Protein AF-A0A290Q9S0-F1 (afdb_monomer_lite)

Sequence (66 aa):
MTAPAQYLGLQPGFRHLPAIELYNLLAPVGEHPRGSTVSRQTLEKHGYTLPTKRRLRRKLRLLTLA

Structure (mmCIF, N/CA/C/O backbone):
data_AF-A0A290Q9S0-F1
#
_entry.id   AF-A0A290Q9S0-F1
#
loop_
_atom_site.group_PDB
_atom_site.id
_atom_site.type_symbol
_atom_site.label_atom_id
_atom_site.label_alt_id
_atom_site.label_comp_id
_atom_site.label_asym_id
_atom_site.label_entity_id
_atom_site.label_seq_id
_atom_site.pdbx_PDB_ins_code
_atom_site.Cartn_x
_atom_site.Cartn_y
_atom_site.Cartn_z
_atom_site.occupancy
_atom_site.B_iso_or_equiv
_atom_site.auth_seq_id
_atom_site.auth_comp_id
_atom_site.auth_asym_id
_atom_site.auth_atom_id
_atom_site.pdbx_PDB_model_num
ATOM 1 N N . MET A 1 1 ? -12.621 -7.447 2.212 1.00 77.69 1 MET A N 1
ATOM 2 C CA . MET A 1 1 ? -12.776 -6.091 2.798 1.00 77.69 1 MET A CA 1
ATOM 3 C C . MET A 1 1 ? -11.980 -5.104 1.959 1.00 77.69 1 MET A C 1
ATOM 5 O O . MET A 1 1 ? -10.934 -5.494 1.457 1.00 77.69 1 MET A O 1
ATOM 9 N N . THR A 1 2 ? -12.431 -3.862 1.780 1.00 87.81 2 THR A N 1
ATOM 10 C CA . THR A 1 2 ? -11.633 -2.848 1.061 1.00 87.81 2 THR A CA 1
ATOM 11 C C . THR A 1 2 ? -10.446 -2.417 1.922 1.00 87.81 2 THR A C 1
ATOM 13 O O . THR A 1 2 ? -10.626 -2.150 3.107 1.00 87.81 2 THR A O 1
ATOM 16 N N . ALA A 1 3 ? -9.240 -2.365 1.349 1.00 89.38 3 ALA A N 1
ATOM 17 C CA . ALA A 1 3 ? -8.045 -1.938 2.081 1.00 89.38 3 ALA A CA 1
ATOM 18 C C . ALA A 1 3 ? -8.172 -0.487 2.594 1.00 89.38 3 ALA A C 1
ATOM 20 O O . ALA A 1 3 ? -8.523 0.388 1.795 1.00 89.38 3 ALA A O 1
ATOM 21 N N . PRO A 1 4 ? -7.819 -0.187 3.862 1.00 94.56 4 PRO A N 1
ATOM 22 C CA . PRO A 1 4 ? -7.725 1.181 4.368 1.00 94.56 4 PRO A CA 1
ATOM 23 C C . PRO A 1 4 ? -6.417 1.826 3.885 1.00 94.56 4 PRO A C 1
ATOM 25 O O . PRO A 1 4 ? -5.542 2.162 4.680 1.00 94.56 4 PRO A O 1
ATOM 28 N N . ALA A 1 5 ? -6.237 1.940 2.569 1.00 95.75 5 ALA A N 1
ATOM 29 C CA . ALA A 1 5 ? -4.983 2.373 1.969 1.00 95.75 5 ALA A CA 1
ATOM 30 C C . ALA A 1 5 ? -5.199 3.210 0.702 1.00 95.75 5 ALA A C 1
ATOM 32 O O . ALA A 1 5 ? -6.114 2.965 -0.085 1.00 95.75 5 ALA A O 1
ATOM 33 N N . GLN A 1 6 ? -4.319 4.184 0.487 1.00 95.12 6 GLN A N 1
ATOM 34 C CA . GLN A 1 6 ? -4.312 5.053 -0.683 1.00 95.12 6 GLN A CA 1
ATOM 35 C C . GLN A 1 6 ? -3.208 4.623 -1.648 1.00 95.12 6 GLN A C 1
ATOM 37 O O . GLN A 1 6 ? -2.052 4.506 -1.260 1.00 95.12 6 GLN A O 1
ATOM 42 N N . TYR A 1 7 ? -3.549 4.408 -2.918 1.00 94.69 7 TYR A N 1
ATOM 43 C CA . TYR A 1 7 ? -2.559 4.094 -3.950 1.00 94.69 7 TYR A CA 1
ATOM 44 C C . TYR A 1 7 ? -1.605 5.272 -4.175 1.00 94.69 7 TYR A C 1
ATOM 46 O O . TYR A 1 7 ? -2.065 6.375 -4.469 1.00 94.69 7 TYR A O 1
ATOM 54 N N . LEU A 1 8 ? -0.300 5.010 -4.107 1.00 95.19 8 LEU A N 1
ATOM 55 C CA . LEU A 1 8 ? 0.752 5.992 -4.367 1.00 95.19 8 LEU A CA 1
ATOM 56 C C . LEU A 1 8 ? 1.273 5.900 -5.800 1.00 95.19 8 LEU A C 1
ATOM 58 O O . LEU A 1 8 ? 1.452 6.914 -6.467 1.00 95.19 8 LEU A O 1
ATOM 62 N N . GLY A 1 9 ? 1.507 4.686 -6.297 1.00 92.38 9 GLY A N 1
ATOM 63 C CA . GLY A 1 9 ? 2.178 4.514 -7.578 1.00 92.38 9 GLY A CA 1
ATOM 64 C C . GLY A 1 9 ? 2.682 3.100 -7.818 1.00 92.38 9 GLY A C 1
ATOM 65 O O . GLY A 1 9 ? 2.381 2.171 -7.070 1.00 92.38 9 GLY A O 1
ATOM 66 N N . LEU A 1 10 ? 3.462 2.962 -8.885 1.00 95.44 10 LEU A N 1
ATOM 67 C CA . LEU A 1 10 ? 4.232 1.761 -9.179 1.00 95.44 10 LEU A CA 1
ATOM 68 C C . LEU A 1 10 ? 5.696 2.046 -8.870 1.00 95.44 10 LEU A C 1
ATOM 70 O O . LEU A 1 10 ? 6.259 2.992 -9.419 1.00 95.44 10 LEU A O 1
ATOM 74 N N . GLN A 1 11 ? 6.314 1.205 -8.050 1.00 94.75 11 GLN A N 1
ATOM 75 C CA . GLN A 1 11 ? 7.764 1.121 -7.999 1.00 94.75 11 GLN A CA 1
ATOM 76 C C . GLN A 1 11 ? 8.226 0.306 -9.211 1.00 94.75 11 GLN A C 1
ATOM 78 O O . GLN A 1 11 ? 7.788 -0.843 -9.358 1.00 94.75 11 GLN A O 1
ATOM 83 N N . PRO A 1 12 ? 9.071 0.869 -10.095 1.00 94.12 12 PRO A N 1
ATOM 84 C CA . PRO A 1 12 ? 9.613 0.124 -11.218 1.00 94.12 12 PRO A CA 1
ATOM 85 C C . PRO A 1 12 ? 10.349 -1.126 -10.739 1.00 94.12 12 PRO A C 1
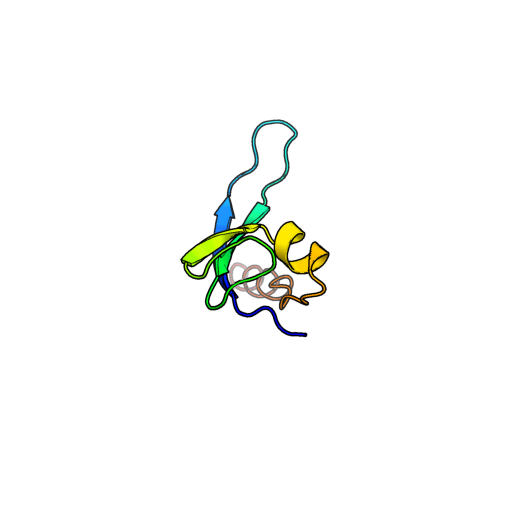ATOM 87 O O . PRO A 1 12 ? 11.036 -1.112 -9.717 1.00 94.12 12 PRO A O 1
ATOM 90 N N . GLY A 1 13 ? 10.198 -2.205 -11.500 1.00 94.69 13 GLY A N 1
ATOM 91 C CA . GLY A 1 13 ? 10.998 -3.403 -11.305 1.00 94.69 13 GLY A CA 1
ATOM 92 C C . GLY A 1 13 ? 12.470 -3.153 -11.634 1.00 94.69 13 GLY A C 1
ATOM 93 O O . GLY A 1 13 ? 12.820 -2.165 -12.283 1.00 94.69 13 GLY A O 1
ATOM 94 N N . PHE A 1 14 ? 13.335 -4.077 -11.224 1.00 93.19 14 PHE A N 1
ATOM 95 C CA . PHE A 1 14 ? 14.760 -4.038 -11.545 1.00 93.19 14 PHE A CA 1
ATOM 96 C C . PHE A 1 14 ? 15.237 -5.411 -12.021 1.00 93.19 14 PHE A C 1
ATOM 98 O O . PHE A 1 14 ? 15.069 -6.415 -11.328 1.00 93.19 14 PHE A O 1
ATOM 105 N N . ARG A 1 15 ? 15.854 -5.457 -13.210 1.00 95.38 15 ARG A N 1
ATOM 106 C CA . ARG A 1 15 ? 16.246 -6.698 -13.902 1.00 95.38 15 ARG A CA 1
ATOM 107 C C . ARG A 1 15 ? 15.054 -7.656 -14.063 1.00 95.38 15 ARG A C 1
ATOM 109 O O . ARG A 1 15 ? 14.130 -7.349 -14.803 1.00 95.38 15 ARG A O 1
ATOM 116 N N . HIS A 1 16 ? 15.089 -8.804 -13.390 1.00 94.50 16 HIS A N 1
ATOM 117 C CA . HIS A 1 16 ? 14.050 -9.834 -13.428 1.00 94.50 16 HIS A CA 1
ATOM 118 C C . HIS A 1 16 ? 12.956 -9.623 -12.369 1.00 94.50 16 HIS A C 1
ATOM 120 O O . HIS A 1 16 ? 11.988 -10.379 -12.335 1.00 94.50 16 HIS A O 1
ATOM 126 N N . LEU A 1 17 ? 13.097 -8.623 -11.493 1.00 93.44 17 LEU A N 1
ATOM 127 C CA . LEU A 1 17 ? 12.094 -8.315 -10.478 1.00 93.44 17 LEU A CA 1
ATOM 128 C C . LEU A 1 17 ? 10.960 -7.490 -11.105 1.00 93.44 17 LEU A C 1
ATOM 130 O O . LEU A 1 17 ? 11.247 -6.475 -11.747 1.00 93.44 17 LEU A O 1
ATOM 134 N N . PRO A 1 18 ? 9.684 -7.882 -10.931 1.00 93.56 18 PRO A N 1
ATOM 135 C CA . PRO A 1 18 ? 8.555 -7.150 -11.491 1.00 93.56 18 PRO A CA 1
ATOM 136 C C . PRO A 1 18 ? 8.331 -5.816 -10.768 1.00 93.56 18 PRO A C 1
ATOM 138 O O . PRO A 1 18 ? 8.735 -5.628 -9.621 1.00 93.56 18 PRO A O 1
ATOM 141 N N . ALA A 1 19 ? 7.642 -4.891 -11.436 1.00 95.12 19 ALA A N 1
ATOM 142 C CA . ALA A 1 19 ? 7.148 -3.678 -10.790 1.00 95.12 19 ALA A CA 1
ATOM 143 C C . ALA A 1 19 ? 6.082 -4.019 -9.736 1.00 95.12 19 ALA A C 1
ATOM 145 O O . ALA A 1 19 ? 5.280 -4.934 -9.938 1.00 95.12 19 ALA A O 1
ATOM 146 N N . ILE A 1 20 ? 6.041 -3.251 -8.646 1.00 95.19 20 ILE A N 1
ATOM 147 C CA . ILE A 1 20 ? 5.096 -3.456 -7.541 1.00 95.19 20 ILE A CA 1
ATOM 148 C C . ILE A 1 20 ? 4.256 -2.205 -7.290 1.00 95.19 20 ILE A C 1
ATOM 150 O O . ILE A 1 20 ? 4.737 -1.078 -7.392 1.00 95.19 20 ILE A O 1
ATOM 154 N N . GLU A 1 21 ? 2.978 -2.402 -6.971 1.00 95.75 21 GLU A N 1
ATOM 155 C CA . GLU A 1 21 ? 2.069 -1.319 -6.585 1.00 95.75 21 GLU A CA 1
ATOM 156 C C . GLU A 1 21 ? 2.320 -0.934 -5.119 1.00 95.75 21 GLU A C 1
ATOM 158 O O . GLU A 1 21 ? 2.339 -1.807 -4.246 1.00 95.75 21 GLU A O 1
ATOM 163 N N . LEU A 1 22 ? 2.486 0.365 -4.862 1.00 96.19 22 LEU A N 1
ATOM 164 C CA . LEU A 1 22 ? 2.713 0.941 -3.538 1.00 96.19 22 LEU A CA 1
ATOM 165 C C . LEU A 1 22 ? 1.474 1.680 -3.032 1.00 96.19 22 LEU A C 1
ATOM 167 O O . LEU A 1 22 ? 0.797 2.391 -3.784 1.00 96.19 22 LEU A O 1
ATOM 171 N N . TYR A 1 23 ? 1.219 1.547 -1.734 1.00 96.50 23 TYR A N 1
ATOM 172 C CA . TYR A 1 23 ? 0.079 2.136 -1.047 1.00 96.50 23 TYR A CA 1
ATOM 173 C C . TYR A 1 23 ? 0.501 2.739 0.288 1.00 96.50 23 TYR A C 1
ATOM 175 O O . TYR A 1 23 ? 1.287 2.137 1.011 1.00 96.50 23 TYR A O 1
ATOM 183 N N . ASN A 1 24 ? -0.074 3.884 0.639 1.00 97.81 24 ASN A N 1
ATOM 184 C CA . ASN A 1 24 ? 0.031 4.470 1.968 1.00 97.81 24 ASN A CA 1
ATOM 185 C C . ASN A 1 24 ? -1.126 3.995 2.854 1.00 97.81 24 ASN A C 1
ATOM 187 O O . ASN A 1 24 ? -2.285 4.070 2.439 1.00 97.81 24 ASN A O 1
ATOM 191 N N . LEU A 1 25 ? -0.839 3.541 4.070 1.00 97.31 25 LEU A N 1
ATOM 192 C CA . LEU A 1 25 ? -1.858 3.082 5.014 1.00 97.31 25 LEU A CA 1
ATOM 193 C C . LEU A 1 25 ? -2.596 4.248 5.686 1.00 97.31 25 LEU A C 1
ATOM 195 O O . LEU A 1 25 ? -1.987 5.135 6.283 1.00 97.31 25 LEU A O 1
ATOM 199 N N . LEU A 1 26 ? -3.928 4.207 5.662 1.00 96.75 26 LEU A N 1
ATOM 200 C CA . LEU A 1 26 ? -4.813 5.151 6.357 1.00 96.75 26 LEU A CA 1
ATOM 201 C C . LEU A 1 26 ? -5.180 4.675 7.773 1.00 96.75 26 LEU A C 1
ATOM 203 O O . LEU A 1 26 ? -5.562 5.490 8.610 1.00 96.75 26 LEU A O 1
ATOM 207 N N . ALA A 1 27 ? -5.015 3.380 8.052 1.00 96.50 27 ALA A N 1
ATOM 208 C CA . ALA A 1 27 ? -5.159 2.753 9.365 1.00 96.50 27 ALA A CA 1
ATOM 209 C C . ALA A 1 27 ? -4.105 1.638 9.536 1.00 96.50 27 ALA A C 1
ATOM 211 O O . ALA A 1 27 ? -3.570 1.174 8.526 1.00 96.50 27 ALA A O 1
ATOM 212 N N . PRO A 1 28 ? -3.791 1.206 10.772 1.00 96.94 28 PRO A N 1
ATOM 213 C CA . PRO A 1 28 ? -2.867 0.096 10.997 1.00 96.94 28 PRO A CA 1
ATOM 214 C C . PRO A 1 28 ? -3.326 -1.204 10.320 1.00 96.94 28 PRO A C 1
ATOM 216 O O . PRO A 1 28 ? -4.519 -1.508 10.289 1.00 96.94 28 PRO A O 1
ATOM 219 N N . VAL A 1 29 ? -2.375 -1.980 9.797 1.00 95.69 29 VAL A N 1
ATOM 220 C CA . VAL A 1 29 ? -2.611 -3.296 9.184 1.00 95.69 29 VAL A CA 1
ATOM 221 C C . VAL A 1 29 ? -1.536 -4.269 9.663 1.00 95.69 29 VAL A C 1
ATOM 223 O O . VAL A 1 29 ? -0.375 -4.141 9.280 1.00 95.69 29 VAL A O 1
ATOM 226 N N . GLY A 1 30 ? -1.920 -5.250 10.487 1.00 93.75 30 GLY A N 1
ATOM 227 C CA . GLY A 1 30 ? -0.952 -6.130 11.149 1.00 93.75 30 GLY A CA 1
ATOM 228 C C . GLY A 1 30 ? 0.039 -5.313 11.980 1.00 93.75 30 GLY A C 1
ATOM 229 O O . GLY A 1 30 ? -0.371 -4.437 12.735 1.00 93.75 30 GLY A O 1
ATOM 230 N N . GLU A 1 31 ? 1.332 -5.545 11.760 1.00 96.00 31 GLU A N 1
ATOM 231 C CA . GLU A 1 31 ? 2.431 -4.811 12.410 1.00 96.00 31 GLU A CA 1
ATOM 232 C C . GLU A 1 31 ? 2.746 -3.457 11.742 1.00 96.00 31 GLU A C 1
ATOM 234 O O . GLU A 1 31 ? 3.638 -2.731 12.177 1.00 96.00 31 GLU A O 1
ATOM 239 N N . HIS A 1 32 ? 2.056 -3.10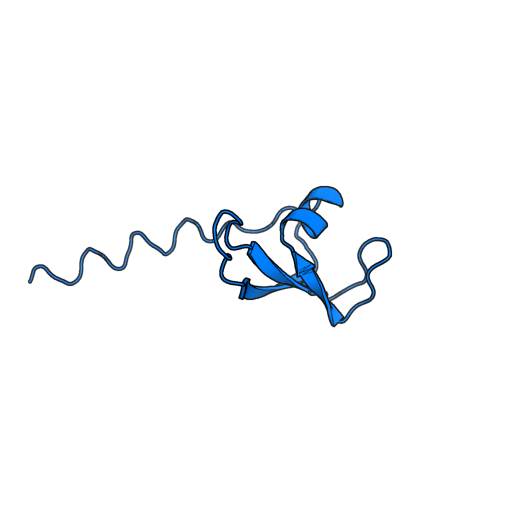0 10.653 1.00 96.31 32 HIS A N 1
ATOM 240 C CA . HIS A 1 32 ? 2.324 -1.870 9.912 1.00 96.31 32 HIS A CA 1
ATOM 241 C C . HIS A 1 32 ? 1.469 -0.711 10.452 1.00 96.31 32 HIS A C 1
ATOM 243 O O . HIS A 1 32 ? 0.241 -0.746 10.305 1.00 96.31 32 HIS A O 1
ATOM 249 N N . PRO A 1 33 ? 2.071 0.344 11.037 1.00 97.75 33 PRO A N 1
ATOM 250 C CA . PRO A 1 33 ? 1.317 1.486 11.545 1.00 97.75 33 PRO A CA 1
ATOM 251 C C . PRO A 1 33 ? 0.726 2.343 10.414 1.00 97.75 33 PRO A C 1
ATOM 253 O O . PRO A 1 33 ? 1.163 2.290 9.258 1.00 97.75 33 PRO A O 1
ATOM 256 N N . ARG A 1 34 ? -0.255 3.189 10.759 1.00 97.75 34 ARG A N 1
ATOM 257 C CA . ARG A 1 34 ? -0.797 4.224 9.859 1.00 97.75 34 ARG A CA 1
ATOM 258 C C . ARG A 1 34 ? 0.342 5.085 9.291 1.00 97.75 34 ARG A C 1
ATOM 260 O O . ARG A 1 34 ? 1.254 5.455 10.020 1.00 97.75 34 ARG A O 1
ATOM 267 N N . GLY A 1 35 ? 0.263 5.427 8.006 1.00 96.75 35 GLY A N 1
ATOM 268 C CA . GLY A 1 35 ? 1.294 6.190 7.294 1.00 96.75 35 GLY A CA 1
ATOM 269 C C . GLY A 1 35 ? 2.426 5.340 6.706 1.00 96.75 35 GLY A C 1
ATOM 270 O O . GLY A 1 35 ? 3.275 5.868 5.990 1.00 96.75 35 GLY A O 1
ATOM 271 N N . SER A 1 36 ? 2.453 4.030 6.973 1.00 97.88 36 SER A N 1
ATOM 272 C CA . SER A 1 36 ? 3.414 3.133 6.326 1.00 97.88 36 SER A CA 1
ATOM 273 C C . SER A 1 36 ? 3.144 3.026 4.830 1.00 97.88 36 SER A C 1
ATOM 275 O O . SER A 1 36 ? 1.992 2.938 4.398 1.00 97.88 36 SER A O 1
ATOM 277 N N . THR A 1 37 ? 4.219 2.933 4.049 1.00 97.81 37 THR A N 1
ATOM 278 C CA . THR A 1 37 ? 4.134 2.531 2.645 1.00 97.81 37 THR A CA 1
ATOM 279 C C . THR A 1 37 ? 4.290 1.020 2.538 1.00 97.81 37 THR A C 1
ATOM 281 O O . THR A 1 37 ? 5.294 0.463 2.976 1.00 97.81 37 THR A O 1
ATOM 284 N N . VAL A 1 38 ? 3.297 0.353 1.957 1.00 96.94 38 VAL A N 1
ATOM 285 C CA . VAL A 1 38 ? 3.271 -1.103 1.785 1.00 96.94 38 VAL A CA 1
ATOM 286 C C . VAL A 1 38 ? 2.959 -1.487 0.344 1.00 96.94 38 VAL A C 1
ATOM 288 O O . VAL A 1 38 ? 2.398 -0.707 -0.429 1.00 96.94 38 VAL A O 1
ATOM 291 N N . SER A 1 39 ? 3.314 -2.717 -0.018 1.00 96.31 39 SER A N 1
ATOM 292 C CA . SER A 1 39 ? 2.972 -3.284 -1.320 1.00 96.31 39 SER A CA 1
ATOM 293 C C . SER A 1 39 ? 1.516 -3.762 -1.371 1.00 96.31 39 SER A C 1
ATOM 295 O O . SER A 1 39 ? 0.902 -4.058 -0.341 1.00 96.31 39 SER A O 1
ATOM 297 N N . ARG A 1 40 ? 0.984 -3.948 -2.583 1.00 95.00 40 ARG A N 1
ATOM 298 C CA . ARG A 1 40 ? -0.270 -4.691 -2.799 1.00 95.00 40 ARG A CA 1
ATOM 299 C C . ARG A 1 40 ? -0.283 -6.057 -2.115 1.00 95.00 40 ARG A C 1
ATOM 301 O O . ARG A 1 40 ? -1.259 -6.400 -1.454 1.00 95.00 40 ARG A O 1
ATOM 308 N N . GLN A 1 41 ? 0.800 -6.816 -2.271 1.00 95.06 41 GLN A N 1
ATOM 309 C CA . GLN A 1 41 ? 0.907 -8.177 -1.751 1.00 95.06 41 GLN A CA 1
ATOM 310 C C . GLN A 1 41 ? 0.774 -8.204 -0.224 1.00 95.06 41 GLN A C 1
ATOM 312 O O . GLN A 1 41 ? 0.156 -9.111 0.327 1.00 95.06 41 GLN A O 1
ATOM 317 N N . THR A 1 42 ? 1.301 -7.186 0.462 1.00 95.94 42 THR A N 1
ATOM 318 C CA . THR A 1 42 ? 1.136 -7.021 1.911 1.00 95.94 42 THR A CA 1
ATOM 319 C C . THR A 1 42 ? -0.343 -6.916 2.283 1.00 95.94 42 THR A C 1
ATOM 321 O O . THR A 1 42 ? -0.813 -7.642 3.153 1.00 95.94 42 THR A O 1
ATOM 324 N N . LEU A 1 43 ? -1.102 -6.062 1.595 1.00 95.56 43 LEU A N 1
ATOM 325 C CA . LEU A 1 43 ? -2.533 -5.879 1.855 1.00 95.56 43 LEU A CA 1
ATOM 326 C C . LEU A 1 43 ? -3.342 -7.149 1.551 1.00 95.56 43 LEU A C 1
ATOM 328 O O . LEU A 1 43 ? -4.203 -7.530 2.343 1.00 95.56 43 LEU A O 1
ATOM 332 N N . GLU A 1 44 ? -3.027 -7.838 0.454 1.00 95.06 44 GLU A N 1
ATOM 333 C CA . GLU A 1 44 ? -3.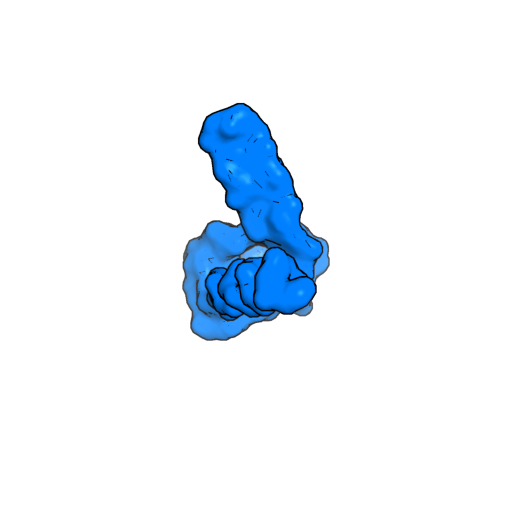668 -9.106 0.082 1.00 95.06 44 GLU A CA 1
ATOM 334 C C . GLU A 1 44 ? -3.392 -10.212 1.111 1.00 95.06 44 GLU A C 1
ATOM 336 O O . GLU A 1 44 ? -4.311 -10.938 1.490 1.00 95.06 44 GLU A O 1
ATOM 341 N N . LYS A 1 45 ? -2.165 -10.290 1.646 1.00 95.94 45 LYS A N 1
ATOM 342 C CA . LYS A 1 45 ? -1.801 -11.225 2.725 1.00 95.94 45 LYS A CA 1
ATOM 343 C C . LYS A 1 45 ? -2.629 -11.006 3.997 1.00 95.94 45 LYS A C 1
ATOM 345 O O . LYS A 1 45 ? -2.891 -11.961 4.720 1.00 95.94 45 LYS A O 1
ATOM 350 N N . HIS A 1 46 ? -3.070 -9.775 4.250 1.00 95.44 46 HIS A N 1
ATOM 351 C CA . HIS A 1 46 ? -3.958 -9.428 5.364 1.00 95.44 46 HIS A CA 1
ATOM 352 C C . HIS A 1 46 ? -5.458 -9.517 5.013 1.00 95.44 46 HIS A C 1
ATOM 354 O O . HIS A 1 46 ? -6.296 -9.036 5.772 1.00 95.44 46 HIS A O 1
ATOM 360 N N . GLY A 1 47 ? -5.821 -10.131 3.881 1.00 95.38 47 GLY A N 1
ATOM 361 C CA . GLY A 1 47 ? -7.217 -10.376 3.498 1.00 95.38 47 GLY A CA 1
ATOM 362 C C . GLY A 1 47 ? -7.936 -9.163 2.899 1.00 95.38 47 GLY A C 1
ATOM 363 O O . GLY A 1 47 ? -9.160 -9.183 2.716 1.00 95.38 47 GLY A O 1
ATOM 364 N N . TYR A 1 48 ? -7.201 -8.099 2.572 1.00 94.69 48 TYR A N 1
ATOM 365 C CA . TYR A 1 48 ? -7.780 -6.941 1.909 1.00 94.69 48 TYR A CA 1
ATOM 366 C C . TYR A 1 48 ? -7.864 -7.136 0.400 1.00 94.69 48 TYR A C 1
ATOM 368 O O . TYR A 1 48 ? -6.980 -7.681 -0.254 1.00 94.69 48 TYR A O 1
ATOM 376 N N . THR A 1 49 ? -8.948 -6.624 -0.166 1.00 88.62 49 THR A N 1
ATOM 377 C CA . THR A 1 49 ? -9.196 -6.586 -1.600 1.00 88.62 49 THR A CA 1
ATOM 378 C C . THR A 1 49 ? 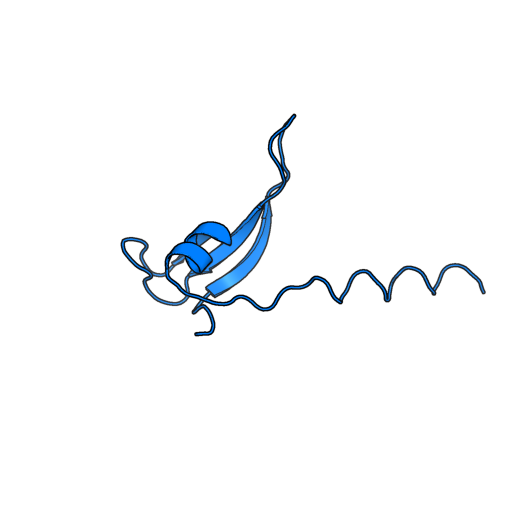-8.940 -5.168 -2.091 1.00 88.62 49 THR A C 1
ATOM 380 O O . THR A 1 49 ? -9.458 -4.198 -1.531 1.00 88.62 49 THR A O 1
ATOM 383 N N . LEU A 1 50 ? -8.139 -5.040 -3.146 1.00 83.19 50 LEU A N 1
ATOM 384 C CA . LEU A 1 50 ? -7.802 -3.758 -3.755 1.00 83.19 50 LEU A CA 1
ATOM 385 C C . LEU A 1 50 ? -8.519 -3.599 -5.102 1.00 83.19 50 LEU A C 1
ATOM 387 O O . LEU A 1 50 ? -8.533 -4.541 -5.905 1.00 83.19 50 LEU A O 1
ATOM 391 N N . PRO A 1 51 ? -9.092 -2.417 -5.401 1.00 69.06 51 PRO A N 1
ATOM 392 C CA . PRO A 1 51 ? -9.679 -2.159 -6.707 1.00 69.06 51 PRO A CA 1
ATOM 393 C C . PRO A 1 51 ? -8.578 -2.250 -7.767 1.00 69.06 51 PRO A C 1
ATOM 395 O O . PRO A 1 51 ? -7.642 -1.453 -7.809 1.00 69.06 51 PRO A O 1
ATOM 398 N N . THR A 1 52 ? -8.664 -3.261 -8.630 1.00 60.50 52 THR A N 1
ATOM 399 C CA . TH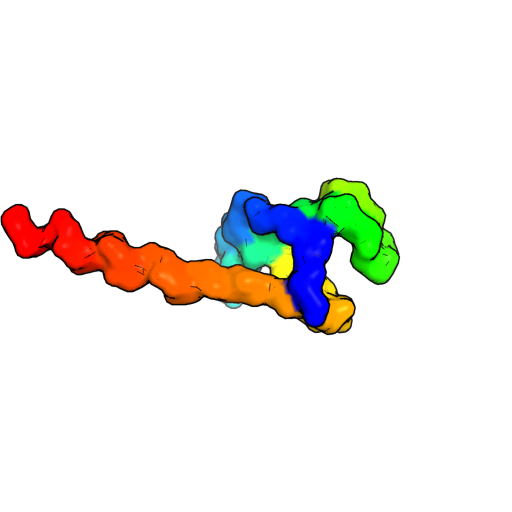R A 1 52 ? -7.630 -3.508 -9.636 1.00 60.50 52 THR A CA 1
ATOM 400 C C . THR A 1 52 ? -7.754 -2.440 -10.727 1.00 60.50 52 THR A C 1
ATOM 402 O O . THR A 1 52 ? -8.710 -2.457 -11.503 1.00 60.50 52 THR A O 1
ATOM 405 N N . LYS A 1 53 ? -6.782 -1.523 -10.859 1.00 57.88 53 LYS A N 1
ATOM 406 C CA . LYS A 1 53 ? -6.755 -0.486 -11.922 1.00 57.88 53 LYS A CA 1
ATOM 407 C C . LYS A 1 53 ? -6.516 -1.049 -13.340 1.00 57.88 53 LYS A C 1
ATOM 409 O O . LYS A 1 53 ? -6.112 -0.331 -14.253 1.00 57.88 53 LYS A O 1
ATOM 414 N N . ARG A 1 54 ? -6.821 -2.330 -13.585 1.00 49.78 54 ARG A N 1
ATOM 415 C CA . ARG A 1 54 ? -6.640 -3.017 -14.876 1.00 49.78 54 ARG A CA 1
ATOM 416 C C . ARG A 1 54 ? -7.580 -2.501 -15.983 1.00 49.78 54 ARG A C 1
ATOM 418 O O . ARG A 1 54 ? -7.407 -2.872 -17.139 1.00 49.78 54 ARG A O 1
ATOM 425 N N . ARG A 1 55 ? -8.544 -1.619 -15.673 1.00 46.72 55 ARG A N 1
ATOM 426 C CA . ARG A 1 55 ? -9.521 -1.074 -16.641 1.00 46.72 55 ARG A CA 1
ATOM 427 C C . ARG A 1 55 ? -9.173 0.275 -17.288 1.00 46.72 55 ARG A C 1
ATOM 429 O O . ARG A 1 55 ? -9.845 0.643 -18.244 1.00 46.72 55 ARG A O 1
ATOM 436 N N . LEU A 1 56 ? -8.132 0.994 -16.858 1.00 47.62 56 LEU A N 1
ATOM 437 C CA . LEU A 1 56 ? -7.822 2.326 -17.422 1.00 47.62 56 LEU A CA 1
ATOM 438 C C . LEU A 1 56 ? -6.830 2.321 -18.599 1.00 47.62 56 LEU A C 1
ATOM 440 O O . LEU A 1 56 ? -6.683 3.338 -19.264 1.00 47.62 56 LEU A O 1
ATOM 444 N N . ARG A 1 57 ? -6.206 1.182 -18.937 1.00 45.91 57 ARG A N 1
ATOM 445 C CA . ARG A 1 57 ? -5.287 1.098 -20.095 1.00 45.91 57 ARG A CA 1
ATOM 446 C C . ARG A 1 57 ? -5.959 0.838 -21.453 1.00 45.91 57 ARG A C 1
ATOM 448 O O . ARG A 1 57 ? -5.277 0.917 -22.467 1.00 45.91 57 ARG A O 1
ATOM 455 N N . ARG A 1 58 ? -7.269 0.553 -21.515 1.00 44.66 58 ARG A N 1
ATOM 456 C CA . ARG A 1 58 ? -7.977 0.328 -22.799 1.00 44.66 58 ARG A CA 1
ATOM 457 C C . ARG A 1 58 ? -8.566 1.590 -23.441 1.00 44.66 58 ARG A C 1
ATOM 459 O O . ARG A 1 58 ? -8.860 1.549 -24.626 1.00 44.66 58 ARG A O 1
ATOM 466 N N . LYS A 1 59 ? -8.704 2.708 -22.716 1.00 41.19 59 LYS A N 1
ATOM 467 C CA . LYS A 1 59 ? -9.281 3.947 -23.281 1.00 41.19 59 LYS A CA 1
ATOM 468 C C . LYS A 1 59 ? -8.273 4.886 -23.957 1.00 41.19 59 LYS A C 1
ATOM 470 O O . LYS A 1 59 ? -8.699 5.801 -24.642 1.00 41.1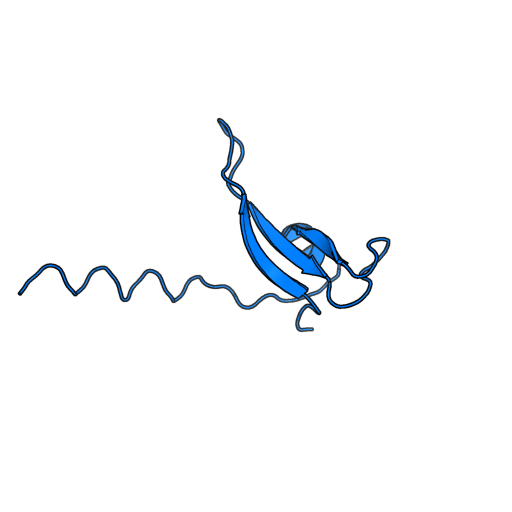9 59 LYS A O 1
ATOM 475 N N . LEU A 1 60 ? -6.967 4.638 -23.833 1.00 47.47 60 LEU A N 1
ATOM 476 C CA . LEU A 1 60 ? -5.923 5.514 -24.392 1.00 47.47 60 LEU A CA 1
ATOM 477 C C . LEU A 1 60 ? -5.246 4.970 -25.667 1.00 47.47 60 LEU A C 1
ATOM 479 O O . LEU A 1 60 ? -4.163 5.415 -26.022 1.00 47.47 60 LEU A O 1
ATOM 483 N N . ARG A 1 61 ? -5.854 3.983 -26.342 1.00 45.66 61 ARG A N 1
ATOM 484 C CA . ARG A 1 61 ? -5.400 3.471 -27.655 1.00 45.66 61 ARG A CA 1
ATOM 485 C C . ARG A 1 61 ? -6.382 3.741 -28.804 1.00 45.66 61 ARG A C 1
ATOM 487 O O . ARG A 1 61 ? -6.160 3.260 -29.903 1.00 45.66 61 ARG A O 1
ATOM 494 N N . LEU A 1 62 ? -7.453 4.495 -28.557 1.00 50.78 62 LEU A N 1
ATOM 495 C CA . LEU A 1 62 ? -8.485 4.817 -29.557 1.00 50.78 62 LEU A CA 1
ATOM 496 C C . LEU A 1 62 ? -8.456 6.285 -30.022 1.00 50.78 62 LEU A C 1
ATOM 498 O O . LEU A 1 62 ? -9.338 6.693 -30.760 1.00 50.78 62 LEU A O 1
ATOM 502 N N . LEU A 1 63 ? -7.455 7.071 -29.610 1.00 49.47 63 LEU A N 1
ATOM 503 C CA . LEU A 1 63 ? -7.332 8.500 -29.948 1.00 49.47 63 LEU A CA 1
ATOM 504 C C . LEU A 1 63 ? -6.175 8.819 -30.916 1.00 49.47 63 LEU A C 1
ATOM 506 O O . LEU A 1 63 ? -5.830 9.979 -31.083 1.00 49.47 63 LEU A O 1
ATOM 510 N N . THR A 1 64 ? -5.579 7.814 -31.566 1.00 50.03 64 THR A N 1
ATOM 511 C CA . THR A 1 64 ? -4.508 8.000 -32.573 1.00 50.03 64 THR A CA 1
ATOM 512 C C . THR A 1 64 ? -4.880 7.477 -33.965 1.00 50.03 64 THR A C 1
ATOM 514 O O . THR A 1 64 ? -4.000 7.113 -34.736 1.00 50.03 64 THR A O 1
ATOM 517 N N . LEU A 1 65 ? -6.175 7.418 -34.288 1.00 50.34 65 LEU A N 1
ATOM 518 C CA . LEU A 1 65 ? -6.676 7.124 -35.639 1.00 50.34 65 LEU A CA 1
ATOM 519 C C . LEU A 1 65 ? -7.903 7.997 -35.954 1.00 50.34 65 LEU A C 1
ATOM 521 O O . LEU A 1 65 ? -9.015 7.489 -36.081 1.00 50.34 65 LEU A O 1
ATOM 525 N N . ALA A 1 66 ? -7.693 9.310 -36.030 1.00 47.84 66 ALA A N 1
ATOM 526 C CA . ALA A 1 66 ? -8.584 10.254 -36.700 1.00 47.84 66 ALA A CA 1
ATOM 527 C C . ALA A 1 66 ? -7.729 11.330 -37.371 1.00 47.84 66 ALA A C 1
ATOM 529 O O . ALA A 1 66 ? -6.763 11.776 -36.708 1.00 47.84 66 ALA A O 1
#

Organism: NCBI:txid2576891

pLDDT: mean 83.84, std 19.5, range [41.19, 97.88]

Radius of gyration: 14.89 Å; chains: 1; bounding box: 29×22×49 Å

Secondary structure (DSSP, 8-state):
-B-SEEEEEEEPP-TTSPPEEEEEESS-BTTB-TT-EEEHHHHHHTT-B---GGGSSSTTSSSS--

Foldseek 3Di:
DAAQWAWDAWDCADDPGHIWTWIAHCQDQVPRGHRDIDTPVSCVVSVHDYDPPPPPVPPPPPPPPD